Protein AF-A0A7X8VAF6-F1 (afdb_monomer_lite)

Secondary structure (DSSP, 8-state):
--HHHHHHHHHHHHHHHHHTTSHHHHHHHHHHHHHHHHHHH-SS--HHHHHHHHHHHHHHHHHHHHHHHHHHHHHHHHHHHHH-TT-S---

Structure (mmCIF, N/CA/C/O backbone):
data_AF-A0A7X8VAF6-F1
#
_entry.id   AF-A0A7X8VAF6-F1
#
loop_
_atom_site.group_PDB
_atom_site.id
_atom_site.type_symbol
_atom_site.label_atom_id
_atom_site.label_alt_id
_atom_site.label_comp_id
_atom_site.label_asym_id
_atom_site.label_entity_id
_atom_site.label_seq_id
_atom_site.pdbx_PDB_ins_code
_atom_site.Cartn_x
_atom_site.Cartn_y
_atom_site.Cartn_z
_atom_site.occupancy
_atom_site.B_iso_or_equiv
_atom_site.auth_seq_id
_atom_site.auth_comp_id
_atom_site.auth_asym_id
_atom_site.auth_atom_id
_atom_site.pdbx_PDB_model_num
ATOM 1 N N . MET A 1 1 ? -1.562 10.845 -28.268 1.00 56.03 1 MET A N 1
ATOM 2 C CA . MET A 1 1 ? -0.685 10.341 -27.186 1.00 56.03 1 MET A CA 1
ATOM 3 C C . MET A 1 1 ? 0.511 9.669 -27.855 1.00 56.03 1 MET A C 1
ATOM 5 O O . MET A 1 1 ? 0.297 9.062 -28.895 1.00 56.03 1 MET A O 1
ATOM 9 N N . SER A 1 2 ? 1.752 9.867 -27.397 1.00 81.38 2 SER A N 1
ATOM 10 C CA . SER A 1 2 ? 2.936 9.341 -28.104 1.00 81.38 2 SER A CA 1
ATOM 11 C C . SER A 1 2 ? 3.212 7.877 -27.738 1.00 81.38 2 SER A C 1
ATOM 13 O O . SER A 1 2 ? 2.988 7.469 -26.602 1.00 81.38 2 SER A O 1
ATOM 15 N N . VAL A 1 3 ? 3.762 7.102 -28.678 1.00 77.19 3 VAL A N 1
ATOM 16 C CA . VAL A 1 3 ? 4.158 5.692 -28.462 1.00 77.19 3 VAL A CA 1
ATOM 17 C C . VAL A 1 3 ? 5.119 5.547 -27.272 1.00 77.19 3 VAL A C 1
ATOM 19 O O . VAL A 1 3 ? 5.025 4.599 -26.500 1.00 77.19 3 VAL A O 1
ATOM 22 N N . LEU A 1 4 ? 6.008 6.526 -27.074 1.00 69.12 4 LEU A N 1
ATOM 23 C CA . LEU A 1 4 ? 6.925 6.570 -25.930 1.00 69.12 4 LEU A CA 1
ATOM 24 C C . LEU A 1 4 ? 6.189 6.664 -24.587 1.00 69.12 4 LEU A C 1
ATOM 26 O O . LEU A 1 4 ? 6.587 6.014 -23.623 1.00 69.12 4 LEU A O 1
ATOM 30 N N . TYR A 1 5 ? 5.107 7.440 -24.528 1.00 70.69 5 TYR A N 1
ATOM 31 C CA . TYR A 1 5 ? 4.304 7.580 -23.319 1.00 70.69 5 TYR A CA 1
ATOM 32 C C . TYR A 1 5 ? 3.562 6.280 -22.975 1.00 70.69 5 TYR A C 1
ATOM 34 O O . TYR A 1 5 ? 3.544 5.873 -21.817 1.00 70.69 5 TYR A O 1
ATOM 42 N N . GLU A 1 6 ? 3.029 5.569 -23.973 1.00 76.38 6 GLU A N 1
ATOM 43 C CA . GLU A 1 6 ? 2.384 4.264 -23.759 1.00 76.38 6 GLU A CA 1
ATOM 44 C C . GLU A 1 6 ? 3.364 3.192 -23.263 1.00 76.38 6 GLU A C 1
ATOM 46 O O . GLU A 1 6 ? 3.037 2.421 -22.361 1.00 76.38 6 GLU A O 1
ATOM 51 N N . VAL A 1 7 ? 4.581 3.151 -23.819 1.00 75.25 7 VAL A N 1
ATOM 52 C CA . VAL A 1 7 ? 5.639 2.235 -23.358 1.00 75.25 7 VAL A CA 1
ATOM 53 C C . VAL A 1 7 ? 6.026 2.536 -21.910 1.00 75.25 7 VAL A C 1
ATOM 55 O O . VAL A 1 7 ? 6.201 1.612 -21.115 1.00 75.25 7 VAL A O 1
ATOM 58 N N . PHE A 1 8 ? 6.125 3.816 -21.551 1.00 74.50 8 PHE A N 1
ATOM 59 C CA . PHE A 1 8 ? 6.423 4.242 -20.187 1.00 74.50 8 PHE A CA 1
ATOM 60 C C . PHE A 1 8 ? 5.324 3.832 -19.195 1.00 74.50 8 PHE A C 1
ATOM 62 O O . PHE A 1 8 ? 5.631 3.235 -18.164 1.00 74.50 8 PHE A O 1
ATOM 69 N N . LEU A 1 9 ? 4.050 4.067 -19.528 1.00 78.44 9 LEU A N 1
ATOM 70 C CA . LEU A 1 9 ? 2.922 3.666 -18.681 1.00 78.44 9 LEU A CA 1
ATOM 71 C C . LEU A 1 9 ? 2.884 2.154 -18.442 1.00 78.44 9 LEU A C 1
ATOM 73 O O . LEU A 1 9 ? 2.773 1.727 -17.295 1.00 78.44 9 LEU A O 1
ATOM 77 N N . LYS A 1 10 ? 3.060 1.343 -19.494 1.00 83.06 10 LYS A N 1
ATOM 78 C CA . LYS A 1 10 ? 3.093 -0.126 -19.369 1.00 83.06 10 LYS A CA 1
ATOM 79 C C . LYS A 1 10 ? 4.225 -0.616 -18.466 1.00 83.06 10 LYS A C 1
ATOM 81 O O . LYS A 1 10 ? 4.061 -1.606 -17.759 1.00 83.06 10 LYS A O 1
ATOM 86 N N . ARG A 1 11 ? 5.377 0.066 -18.479 1.00 77.94 11 ARG A N 1
ATOM 87 C CA . ARG A 1 11 ? 6.501 -0.259 -17.587 1.00 77.94 11 ARG A CA 1
ATOM 88 C C . ARG A 1 11 ? 6.173 0.055 -16.129 1.00 77.94 11 ARG A C 1
ATOM 90 O O . ARG A 1 11 ? 6.405 -0.795 -15.276 1.00 77.94 11 ARG A O 1
ATOM 97 N N . ILE A 1 12 ? 5.598 1.225 -15.845 1.00 77.56 12 ILE A N 1
ATOM 98 C CA . ILE A 1 12 ? 5.148 1.566 -14.485 1.00 77.56 12 ILE A CA 1
ATOM 99 C C . ILE A 1 12 ? 4.111 0.554 -13.998 1.00 77.56 12 ILE A C 1
ATOM 101 O O . ILE A 1 12 ? 4.232 0.040 -12.891 1.00 77.56 12 ILE A O 1
ATOM 105 N N . GLU A 1 13 ? 3.127 0.230 -14.834 1.00 84.25 13 GLU A N 1
ATOM 106 C CA . GLU A 1 13 ? 2.088 -0.745 -14.510 1.00 84.25 13 GLU A CA 1
ATOM 107 C C . GLU A 1 13 ? 2.682 -2.117 -14.160 1.00 84.25 13 GLU A C 1
ATOM 109 O O . GLU A 1 13 ? 2.311 -2.713 -13.149 1.00 84.25 13 GLU A O 1
ATOM 114 N N . ALA A 1 14 ? 3.656 -2.599 -14.939 1.00 86.50 14 ALA A N 1
ATOM 115 C CA . ALA A 1 14 ? 4.357 -3.847 -14.648 1.00 86.50 14 ALA A CA 1
ATOM 116 C C . ALA A 1 14 ? 5.070 -3.807 -13.285 1.00 86.50 14 ALA A C 1
ATOM 118 O O . ALA A 1 14 ? 4.945 -4.750 -12.503 1.00 86.50 14 ALA A O 1
ATOM 119 N N . ILE A 1 15 ? 5.753 -2.703 -12.967 1.00 83.00 15 ILE A N 1
ATOM 120 C CA . ILE A 1 15 ? 6.433 -2.533 -11.678 1.00 83.00 15 ILE A CA 1
ATOM 121 C C . ILE A 1 15 ? 5.424 -2.538 -10.522 1.00 83.00 15 ILE A C 1
ATOM 123 O O . ILE A 1 15 ? 5.639 -3.235 -9.529 1.00 83.00 15 ILE A O 1
ATOM 127 N N . CYS A 1 16 ? 4.311 -1.814 -10.654 1.00 81.44 16 CYS A N 1
ATOM 128 C CA . CYS A 1 16 ? 3.242 -1.803 -9.654 1.00 81.44 16 CYS A CA 1
ATOM 129 C C . CYS A 1 16 ? 2.652 -3.206 -9.437 1.00 81.44 16 CYS A C 1
ATOM 131 O O . CYS A 1 16 ? 2.447 -3.621 -8.297 1.00 81.44 16 CYS A O 1
ATOM 133 N N . ASN A 1 17 ? 2.437 -3.963 -10.516 1.00 86.88 17 ASN A N 1
ATOM 134 C CA . ASN A 1 17 ? 1.923 -5.332 -10.453 1.00 86.88 17 ASN A CA 1
ATOM 135 C C . ASN A 1 17 ? 2.891 -6.308 -9.772 1.00 86.88 17 ASN A C 1
ATOM 137 O O . ASN A 1 17 ? 2.453 -7.283 -9.166 1.00 86.88 17 ASN A O 1
ATOM 141 N N . GLU A 1 18 ? 4.200 -6.085 -9.879 1.00 88.19 18 GLU A N 1
ATOM 142 C CA . GLU A 1 18 ? 5.192 -6.858 -9.129 1.00 88.19 18 GLU A CA 1
ATOM 143 C C . GLU A 1 18 ? 5.185 -6.492 -7.647 1.00 88.19 18 GLU A C 1
ATOM 145 O O . GLU A 1 18 ? 5.163 -7.388 -6.809 1.00 88.19 18 GLU A O 1
ATOM 150 N N . VAL A 1 19 ? 5.137 -5.195 -7.324 1.00 87.00 19 VAL A N 1
ATOM 151 C CA . VAL A 1 19 ? 5.060 -4.715 -5.935 1.00 87.00 19 VAL A CA 1
ATOM 15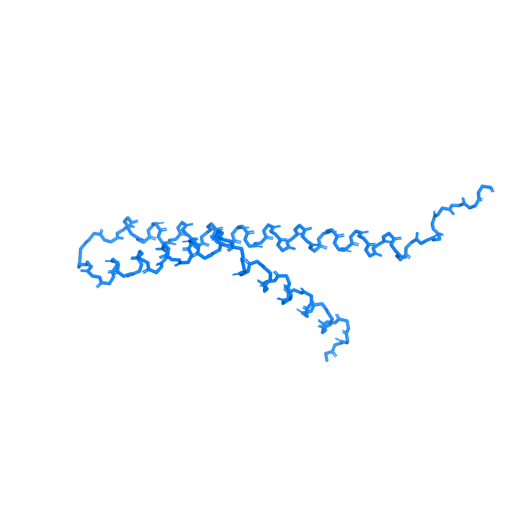2 C C . VAL A 1 19 ? 3.838 -5.290 -5.218 1.00 87.00 19 VAL A C 1
ATOM 154 O O . VAL A 1 19 ? 3.951 -5.742 -4.084 1.00 87.00 19 VAL A O 1
ATOM 157 N N . ALA A 1 20 ? 2.690 -5.358 -5.894 1.00 85.25 20 ALA A N 1
ATOM 158 C CA . ALA A 1 20 ? 1.466 -5.923 -5.329 1.00 85.25 20 ALA A CA 1
ATOM 159 C C . ALA A 1 20 ? 1.556 -7.430 -4.999 1.00 85.25 20 ALA A C 1
ATOM 161 O O . ALA A 1 20 ? 0.710 -7.950 -4.276 1.00 85.25 20 ALA A O 1
ATOM 162 N N . LYS A 1 21 ? 2.560 -8.150 -5.521 1.00 88.94 21 LYS A N 1
ATOM 163 C CA . LYS A 1 21 ? 2.796 -9.575 -5.216 1.00 88.94 21 LYS A CA 1
ATOM 164 C C . LYS A 1 21 ? 3.711 -9.785 -4.014 1.00 88.94 21 LYS A C 1
ATOM 166 O O . LYS A 1 21 ? 3.861 -10.921 -3.567 1.00 88.94 21 LYS A O 1
ATOM 171 N N . GLU A 1 22 ? 4.339 -8.728 -3.514 1.00 90.94 22 GLU A N 1
ATOM 172 C CA . GLU A 1 22 ? 5.252 -8.817 -2.386 1.00 90.94 22 GLU A CA 1
ATOM 173 C C . GLU A 1 22 ? 4.509 -9.194 -1.096 1.00 90.94 22 GLU A C 1
ATOM 175 O O . GLU A 1 22 ? 3.415 -8.706 -0.807 1.00 90.94 22 GLU A O 1
ATOM 180 N N . GLU A 1 23 ? 5.125 -10.041 -0.271 1.00 93.31 23 GLU A N 1
ATOM 181 C CA . GLU A 1 23 ? 4.498 -10.530 0.963 1.00 93.31 23 GLU A CA 1
ATOM 182 C C . GLU A 1 23 ? 4.184 -9.386 1.942 1.00 93.31 23 GLU A C 1
ATOM 184 O O . GLU A 1 23 ? 3.135 -9.377 2.587 1.00 93.31 23 GLU A O 1
ATOM 189 N N . TRP A 1 24 ? 5.069 -8.388 2.026 1.00 93.81 24 TRP A N 1
ATOM 190 C CA . TRP A 1 24 ? 4.867 -7.214 2.875 1.00 93.81 24 TRP A CA 1
ATOM 191 C C . TRP A 1 24 ? 3.677 -6.361 2.413 1.00 93.81 24 TRP A C 1
ATOM 193 O O . TRP A 1 24 ? 2.992 -5.787 3.255 1.00 93.81 24 TRP A O 1
ATOM 203 N N . TYR A 1 25 ? 3.392 -6.311 1.106 1.00 93.81 25 TYR A N 1
ATOM 204 C CA . TYR A 1 25 ? 2.279 -5.535 0.554 1.00 93.81 25 TYR A CA 1
ATOM 205 C C . TYR A 1 25 ? 0.941 -6.095 1.047 1.00 93.81 25 TYR A C 1
ATOM 207 O O . TYR A 1 25 ? 0.092 -5.355 1.545 1.00 93.81 25 TYR A O 1
ATOM 215 N N . ASN A 1 26 ? 0.794 -7.422 0.985 1.00 93.19 26 ASN A N 1
ATOM 216 C CA . ASN A 1 26 ? -0.396 -8.116 1.475 1.00 93.19 26 ASN A CA 1
ATOM 217 C C . ASN A 1 26 ? -0.552 -7.984 2.995 1.00 93.19 26 ASN A C 1
ATOM 219 O O . ASN A 1 26 ? -1.653 -7.728 3.471 1.00 93.19 26 ASN A O 1
ATOM 223 N N . LYS A 1 27 ? 0.548 -8.082 3.755 1.00 95.94 27 LYS A N 1
ATOM 224 C CA . 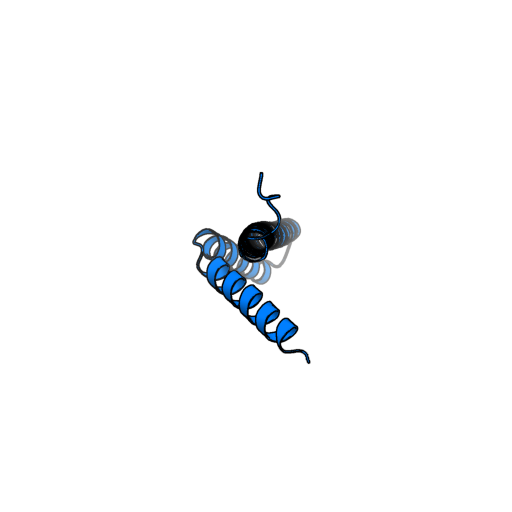LYS A 1 27 ? 0.524 -7.901 5.217 1.00 95.94 27 LYS A CA 1
ATOM 225 C C . LYS A 1 27 ? 0.012 -6.520 5.623 1.00 95.94 27 LYS A C 1
ATOM 227 O O . LYS A 1 27 ? -0.879 -6.437 6.464 1.00 95.94 27 LYS A O 1
ATOM 232 N N . ILE A 1 28 ? 0.526 -5.457 5.000 1.00 96.12 28 ILE A N 1
ATOM 233 C CA . ILE A 1 28 ? 0.079 -4.089 5.298 1.00 96.12 28 ILE A CA 1
ATOM 234 C C . ILE A 1 28 ? -1.403 -3.920 4.938 1.00 96.12 28 ILE A C 1
ATOM 236 O O . ILE A 1 28 ? -2.165 -3.383 5.738 1.00 96.12 28 ILE A O 1
ATOM 240 N N . HIS A 1 29 ? -1.849 -4.430 3.784 1.00 94.56 29 HIS A N 1
ATOM 241 C CA . HIS A 1 29 ? -3.270 -4.386 3.407 1.00 94.56 29 HIS A CA 1
ATOM 242 C C . HIS A 1 29 ? -4.177 -5.123 4.393 1.00 94.56 29 HIS A C 1
ATOM 244 O O . HIS A 1 29 ? -5.222 -4.594 4.776 1.00 94.56 29 HIS A O 1
ATOM 250 N N . ASP A 1 30 ? -3.786 -6.314 4.841 1.00 96.69 30 ASP A N 1
ATOM 251 C CA . ASP A 1 30 ? -4.550 -7.076 5.831 1.00 96.69 30 ASP A CA 1
ATOM 252 C C . ASP A 1 30 ? -4.677 -6.314 7.155 1.00 96.69 30 ASP A C 1
ATOM 254 O O . ASP A 1 30 ? -5.750 -6.300 7.769 1.00 96.69 30 ASP A O 1
ATOM 258 N N . GLU A 1 31 ? -3.606 -5.656 7.600 1.00 97.31 31 GLU A N 1
ATOM 259 C CA . GLU A 1 31 ? -3.627 -4.800 8.787 1.00 97.31 31 GLU A CA 1
ATOM 260 C C . GLU A 1 31 ? -4.515 -3.572 8.587 1.00 97.31 31 GLU A C 1
ATOM 262 O O . GLU A 1 31 ? -5.361 -3.297 9.436 1.00 97.31 31 GLU A O 1
ATOM 267 N N . MET A 1 32 ? -4.439 -2.908 7.431 1.00 97.56 32 MET A N 1
ATOM 268 C CA . MET A 1 32 ? -5.326 -1.791 7.090 1.00 97.56 32 MET A CA 1
ATOM 269 C C . MET A 1 32 ? -6.802 -2.206 7.127 1.00 97.56 32 MET A C 1
ATOM 271 O O . MET A 1 32 ? -7.640 -1.473 7.658 1.00 97.56 32 MET A O 1
ATOM 275 N N . ILE A 1 33 ? -7.141 -3.384 6.592 1.00 96.56 33 ILE A N 1
ATOM 276 C CA . ILE A 1 33 ? -8.507 -3.925 6.624 1.00 96.56 33 ILE A CA 1
ATOM 277 C C . ILE A 1 33 ? -8.945 -4.197 8.067 1.00 96.56 33 ILE A C 1
ATOM 279 O O . ILE A 1 33 ? -10.074 -3.858 8.429 1.00 96.56 33 ILE A O 1
ATOM 283 N N . LYS A 1 34 ? -8.079 -4.787 8.899 1.00 96.12 34 LYS A N 1
ATOM 284 C CA . LYS A 1 34 ? -8.370 -5.032 10.322 1.00 96.12 34 LYS A CA 1
ATOM 285 C C . LYS A 1 34 ? -8.605 -3.726 11.075 1.00 96.12 34 LYS A C 1
ATOM 287 O O . LYS A 1 34 ? -9.631 -3.599 11.736 1.00 96.12 34 LYS A O 1
ATOM 292 N N . THR A 1 35 ? -7.723 -2.740 10.923 1.00 95.38 35 THR A N 1
ATOM 293 C CA . THR A 1 35 ? -7.861 -1.431 11.574 1.00 95.38 35 THR A CA 1
ATOM 294 C C . THR A 1 35 ? -9.143 -0.728 11.134 1.00 95.38 35 THR A C 1
ATOM 296 O O . THR A 1 35 ? -9.878 -0.223 11.976 1.00 95.38 35 THR A O 1
ATOM 299 N N . ARG A 1 36 ? -9.495 -0.773 9.841 1.00 94.38 36 ARG A N 1
ATOM 300 C CA . ARG A 1 36 ? -10.771 -0.228 9.342 1.00 94.38 36 ARG A CA 1
ATOM 301 C C . ARG A 1 36 ? -11.993 -0.906 9.952 1.00 94.38 36 ARG A C 1
ATOM 303 O O . ARG A 1 36 ? -12.951 -0.214 10.275 1.00 94.38 36 ARG A O 1
ATOM 310 N N . LYS A 1 37 ? -11.972 -2.232 10.113 1.00 94.56 37 LYS A N 1
ATOM 311 C CA . LYS A 1 37 ? -13.067 -2.957 10.779 1.00 94.56 37 LYS A CA 1
ATOM 312 C C . LYS A 1 37 ? -13.221 -2.506 12.226 1.00 94.56 37 LYS A C 1
ATOM 314 O O . LYS A 1 37 ? -14.324 -2.149 12.615 1.00 94.56 37 LYS A O 1
ATOM 319 N N . LEU A 1 38 ? -12.115 -2.408 12.965 1.00 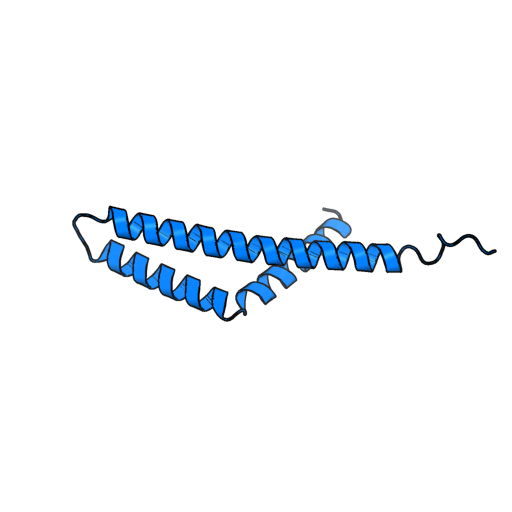93.06 38 LEU A N 1
ATOM 320 C CA . LEU A 1 38 ? -12.124 -1.902 14.339 1.00 93.06 38 LEU A CA 1
ATOM 321 C C . LEU A 1 38 ? -12.669 -0.469 14.415 1.00 93.06 38 LEU A C 1
ATOM 323 O O . LEU A 1 38 ? -13.478 -0.172 15.285 1.00 93.06 38 LEU A O 1
ATOM 327 N N . ILE A 1 39 ? -12.293 0.406 13.476 1.00 92.25 39 ILE A N 1
ATOM 328 C CA . ILE A 1 39 ? -12.840 1.770 13.390 1.00 92.25 39 ILE A CA 1
ATOM 329 C C . ILE A 1 39 ? -14.363 1.749 13.217 1.00 92.25 39 ILE A C 1
ATOM 331 O O . ILE A 1 39 ? -15.057 2.540 13.845 1.00 92.25 39 ILE A O 1
ATOM 335 N N . CYS A 1 40 ? -14.888 0.857 12.376 1.00 90.19 40 CYS A N 1
ATOM 336 C CA . CYS A 1 40 ? -16.330 0.735 12.152 1.00 90.19 40 CYS A CA 1
ATOM 337 C C . CYS A 1 40 ? -17.087 0.101 13.330 1.00 90.19 40 CYS A C 1
ATOM 339 O O . CYS A 1 40 ? -18.292 0.303 13.440 1.00 90.19 40 CYS A O 1
ATOM 341 N N . GLU A 1 41 ? -16.414 -0.690 14.166 1.00 90.69 41 GLU A N 1
ATOM 342 C CA . GLU A 1 41 ? -17.013 -1.420 15.293 1.00 90.69 41 GLU A CA 1
ATOM 343 C C . GLU A 1 41 ? -17.000 -0.622 16.611 1.00 90.69 41 GLU A C 1
ATOM 345 O O . GLU A 1 41 ? -17.710 -0.984 17.550 1.00 90.69 41 GLU A O 1
ATOM 350 N N . HIS A 1 42 ? -16.215 0.458 16.701 1.00 85.50 42 HIS A N 1
ATOM 351 C CA . HIS A 1 42 ? -16.051 1.253 17.919 1.00 85.50 42 HIS A CA 1
ATOM 352 C C . HIS A 1 42 ? -16.691 2.646 17.816 1.00 85.50 42 HIS A C 1
ATOM 354 O O . HIS A 1 42 ? -16.348 3.441 16.948 1.00 85.50 42 HIS A O 1
ATOM 360 N N . ASP A 1 43 ? -17.549 2.988 18.783 1.00 70.88 43 ASP A N 1
ATOM 361 C CA . ASP A 1 43 ? -18.270 4.272 18.801 1.00 70.88 43 ASP A CA 1
ATOM 362 C C . ASP A 1 43 ? -17.507 5.430 19.479 1.00 70.88 43 ASP A C 1
ATOM 364 O O . ASP A 1 43 ? -17.892 6.584 19.319 1.00 70.88 43 ASP A O 1
ATOM 368 N N . ASN A 1 44 ? -16.424 5.172 20.230 1.00 75.62 44 ASN A N 1
ATOM 369 C CA . ASN A 1 44 ? -15.701 6.212 20.981 1.00 75.62 44 ASN A CA 1
ATOM 370 C C . ASN A 1 44 ? -14.173 6.022 20.970 1.00 75.62 44 ASN A C 1
ATOM 372 O O . ASN A 1 44 ? -13.672 4.904 21.040 1.00 75.62 44 ASN A O 1
ATOM 376 N N . SER A 1 45 ? -13.434 7.141 20.973 1.00 76.31 45 SER A N 1
ATOM 377 C CA . SER A 1 45 ? -11.961 7.213 21.062 1.00 76.31 45 SER A CA 1
ATOM 378 C C . SER A 1 45 ? -11.195 6.489 19.938 1.00 76.31 45 SER A C 1
ATOM 380 O O . SER A 1 45 ? -10.267 5.718 20.181 1.00 76.31 45 SER A O 1
ATOM 382 N N . LEU A 1 46 ? -11.543 6.807 18.689 1.00 91.19 46 LEU A N 1
ATOM 383 C CA . LEU A 1 46 ? -10.936 6.245 17.475 1.00 91.19 46 LEU A CA 1
ATOM 384 C C . LEU A 1 46 ? -9.570 6.837 17.095 1.00 91.19 46 LEU A C 1
ATOM 386 O O . LEU A 1 46 ? -8.949 6.338 16.162 1.00 91.19 46 LEU A O 1
ATOM 390 N N . GLN A 1 47 ? -9.097 7.886 17.780 1.00 92.88 47 GLN A N 1
ATOM 391 C CA . GLN A 1 47 ? -7.888 8.623 17.386 1.00 92.88 47 GLN A CA 1
ATOM 392 C C . GLN A 1 47 ? -6.685 7.696 17.167 1.00 92.88 47 GLN A C 1
ATOM 394 O O . GLN A 1 47 ? -6.055 7.758 16.119 1.00 92.88 47 GLN A O 1
ATOM 399 N N . HIS A 1 48 ? -6.430 6.777 18.099 1.00 93.12 48 HIS A N 1
ATOM 400 C CA . HIS A 1 48 ? -5.332 5.822 17.970 1.00 93.12 48 HIS A CA 1
ATOM 401 C C . HIS A 1 48 ? -5.482 4.894 16.749 1.00 93.12 48 HIS A C 1
ATOM 403 O O . HIS A 1 48 ? -4.503 4.604 16.068 1.00 93.12 48 HIS A O 1
ATOM 409 N N . LEU A 1 49 ? -6.707 4.452 16.439 1.00 94.44 49 LEU A N 1
ATOM 410 C CA . LEU A 1 49 ? -6.972 3.594 15.281 1.00 94.44 49 LEU A CA 1
ATOM 411 C C . LEU A 1 49 ? -6.816 4.358 13.959 1.00 94.44 49 LEU A C 1
ATOM 413 O O . LEU A 1 49 ? -6.327 3.795 12.982 1.00 94.44 49 LEU A O 1
ATOM 417 N N . LEU A 1 50 ? -7.204 5.636 13.927 1.00 94.44 50 LEU A N 1
ATOM 418 C CA . LEU A 1 50 ? -6.989 6.510 12.773 1.00 94.44 50 LEU A CA 1
ATOM 419 C C . LEU A 1 50 ? -5.494 6.765 12.550 1.00 94.44 50 LEU A C 1
ATOM 421 O O . LEU A 1 50 ? -5.011 6.577 11.440 1.00 94.44 50 LEU A O 1
ATOM 425 N N . GLU A 1 51 ? -4.745 7.081 13.609 1.00 95.62 51 GLU A N 1
ATOM 426 C CA . GLU A 1 51 ? -3.285 7.244 13.552 1.00 95.62 51 GLU A CA 1
ATOM 427 C C . GLU A 1 51 ? -2.582 5.959 13.085 1.00 95.62 51 GLU A C 1
ATOM 429 O O . GLU A 1 51 ? -1.647 6.009 12.280 1.00 95.62 51 GLU A O 1
ATOM 434 N N . GLN A 1 52 ? -3.049 4.794 13.544 1.00 95.69 52 GLN A N 1
ATOM 435 C CA . GLN A 1 52 ? -2.549 3.503 13.075 1.00 95.69 52 GLN A CA 1
ATOM 436 C C . GLN A 1 52 ? -2.839 3.301 11.582 1.00 95.69 52 GLN A C 1
ATOM 438 O O . GLN A 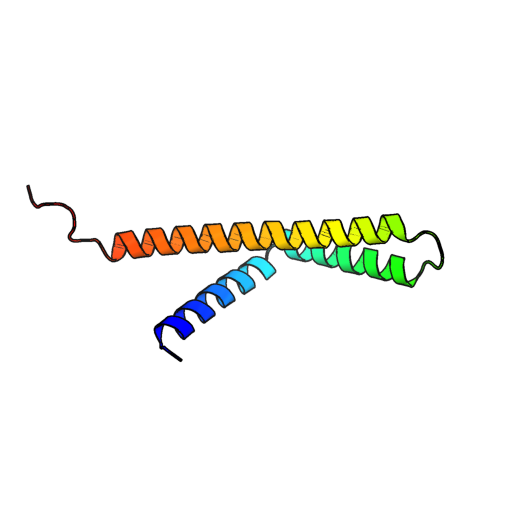1 52 ? -1.953 2.886 10.836 1.00 95.69 52 GLN A O 1
ATOM 443 N N . TYR A 1 53 ? -4.057 3.604 11.128 1.00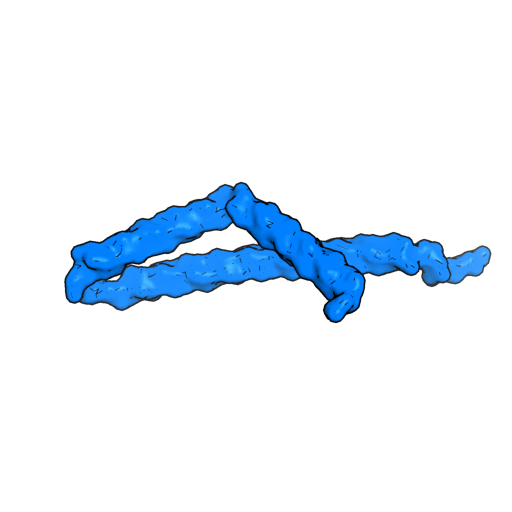 96.44 53 TYR A N 1
ATOM 444 C CA . TYR A 1 53 ? -4.425 3.486 9.718 1.00 96.44 53 TYR A CA 1
ATOM 445 C C . TYR A 1 53 ? -3.600 4.421 8.823 1.00 96.44 53 TYR A C 1
ATOM 447 O O . TYR A 1 53 ? -3.097 3.992 7.782 1.00 96.44 53 TYR A O 1
ATOM 455 N N . ASP A 1 54 ? -3.409 5.672 9.243 1.00 97.19 54 ASP A N 1
ATOM 456 C CA . ASP A 1 54 ? -2.587 6.652 8.530 1.00 97.19 54 ASP A CA 1
ATOM 457 C C . ASP A 1 54 ? -1.122 6.206 8.458 1.00 97.19 54 ASP A C 1
ATOM 459 O O . ASP A 1 54 ? -0.487 6.315 7.406 1.00 97.19 54 ASP A O 1
ATOM 463 N N . SER A 1 55 ? -0.599 5.625 9.542 1.00 97.75 55 SER A N 1
ATOM 464 C CA . SER A 1 55 ? 0.758 5.066 9.575 1.00 97.75 55 SER A CA 1
ATOM 465 C C . SER A 1 55 ? 0.923 3.918 8.577 1.00 97.75 55 SER A C 1
ATOM 467 O O . SER A 1 55 ? 1.898 3.893 7.826 1.00 97.75 55 SER A O 1
ATOM 469 N N . LEU A 1 56 ? -0.057 3.010 8.502 1.00 97.94 56 LEU A N 1
ATOM 470 C CA . LEU A 1 56 ? -0.063 1.918 7.523 1.00 97.94 56 LEU A CA 1
ATOM 471 C C . LEU A 1 56 ? -0.141 2.444 6.082 1.00 97.94 56 LEU A C 1
ATOM 473 O O . LEU A 1 56 ? 0.562 1.945 5.202 1.00 97.94 56 LEU A O 1
ATOM 477 N N . CYS A 1 57 ? -0.944 3.485 5.832 1.00 96.88 57 CYS A N 1
ATOM 478 C CA . CYS A 1 57 ? -1.007 4.138 4.522 1.00 96.88 57 CYS A CA 1
ATOM 479 C C . CYS A 1 57 ? 0.349 4.738 4.128 1.00 96.88 57 CYS A C 1
ATOM 481 O O . CYS A 1 57 ? 0.795 4.570 2.988 1.00 96.88 57 CYS A O 1
ATOM 483 N N . LEU A 1 58 ? 1.009 5.426 5.065 1.00 97.25 58 LEU A N 1
ATOM 484 C CA . LEU A 1 58 ? 2.322 6.022 4.844 1.00 97.25 58 LEU A CA 1
ATOM 485 C C . LEU A 1 58 ? 3.387 4.954 4.574 1.00 97.25 58 LEU A C 1
ATOM 487 O O . LEU A 1 58 ? 4.194 5.123 3.657 1.00 97.25 58 LEU A O 1
ATOM 491 N N . GLU A 1 59 ? 3.378 3.852 5.324 1.00 96.44 59 GLU A N 1
ATOM 492 C CA . GLU A 1 59 ? 4.306 2.739 5.119 1.00 96.44 59 GLU A CA 1
ATOM 493 C C . GLU A 1 59 ? 4.112 2.096 3.740 1.00 96.44 59 GLU A C 1
ATOM 495 O O . GLU A 1 59 ? 5.081 1.946 2.988 1.00 96.44 59 GLU A O 1
ATOM 500 N N . LEU A 1 60 ? 2.861 1.786 3.374 1.00 94.88 60 LEU A N 1
ATOM 501 C CA . LEU A 1 60 ? 2.514 1.220 2.069 1.00 94.88 60 LEU A CA 1
ATOM 502 C C . LEU A 1 60 ? 3.007 2.122 0.934 1.00 94.88 60 LEU A C 1
ATOM 504 O O . LEU A 1 60 ? 3.651 1.650 -0.007 1.00 94.88 60 LEU A O 1
ATOM 508 N N . HIS A 1 61 ? 2.717 3.423 1.028 1.00 92.62 61 HIS A N 1
ATOM 509 C CA . HIS A 1 61 ? 3.081 4.404 0.012 1.00 92.62 61 HIS A CA 1
ATOM 510 C C . HIS A 1 61 ? 4.599 4.559 -0.114 1.00 92.62 61 HIS A C 1
ATOM 512 O O . HIS A 1 61 ? 5.133 4.515 -1.223 1.00 92.62 61 HIS A O 1
ATOM 518 N N . THR A 1 62 ? 5.300 4.689 1.015 1.00 93.69 62 THR A N 1
ATOM 519 C CA . THR A 1 62 ? 6.755 4.889 1.044 1.00 93.69 62 THR A CA 1
ATOM 520 C C . THR A 1 62 ? 7.480 3.688 0.446 1.00 93.69 62 THR A C 1
ATOM 522 O O . THR A 1 62 ? 8.231 3.857 -0.513 1.00 93.69 62 THR A O 1
ATOM 525 N N . LYS A 1 63 ? 7.181 2.466 0.910 1.00 92.56 63 LYS A N 1
ATOM 526 C CA . LYS A 1 63 ? 7.803 1.239 0.378 1.00 92.56 63 LYS A CA 1
ATOM 527 C C . LYS A 1 63 ? 7.514 1.042 -1.110 1.00 92.56 63 LYS A C 1
ATOM 529 O O . LYS A 1 63 ? 8.407 0.684 -1.877 1.00 92.56 63 LYS A O 1
ATOM 534 N N . THR A 1 64 ? 6.273 1.296 -1.530 1.00 89.88 64 THR A N 1
ATOM 535 C CA . THR A 1 64 ? 5.878 1.187 -2.943 1.00 89.88 64 THR A CA 1
ATOM 536 C C . THR A 1 64 ? 6.680 2.158 -3.807 1.00 89.88 64 THR A C 1
ATOM 538 O O . THR A 1 64 ? 7.264 1.748 -4.812 1.00 89.88 64 THR A O 1
ATOM 541 N N . ASN A 1 65 ? 6.765 3.426 -3.401 1.00 87.94 65 ASN A N 1
ATOM 542 C CA . ASN A 1 65 ? 7.518 4.437 -4.136 1.00 87.94 65 ASN A CA 1
ATOM 543 C C . ASN A 1 65 ? 9.014 4.127 -4.173 1.00 87.94 65 ASN A C 1
ATOM 545 O O . ASN A 1 65 ? 9.617 4.241 -5.236 1.00 87.94 65 ASN A O 1
ATOM 549 N N . GLU A 1 66 ? 9.614 3.713 -3.056 1.00 89.00 66 GLU A N 1
ATOM 550 C CA . GLU A 1 66 ? 11.030 3.335 -3.006 1.00 89.00 66 GLU A CA 1
ATOM 551 C C . GLU A 1 66 ? 11.360 2.252 -4.037 1.00 89.00 66 GLU A C 1
ATOM 553 O O . GLU A 1 66 ? 12.326 2.391 -4.790 1.00 89.00 66 GLU A O 1
ATOM 558 N N . ILE A 1 67 ? 10.528 1.212 -4.144 1.00 87.19 67 ILE A N 1
ATOM 559 C CA . ILE A 1 67 ? 10.736 0.134 -5.118 1.00 87.19 67 ILE A CA 1
ATOM 560 C C . ILE A 1 67 ? 10.521 0.629 -6.549 1.00 87.19 67 ILE A C 1
ATOM 562 O O . ILE A 1 67 ? 11.322 0.298 -7.428 1.00 87.19 67 ILE A O 1
ATOM 566 N N . ILE A 1 68 ? 9.474 1.425 -6.793 1.00 83.19 68 ILE A N 1
ATOM 567 C CA . ILE A 1 68 ? 9.214 2.001 -8.119 1.00 83.19 68 ILE A CA 1
ATOM 568 C C . ILE A 1 68 ? 10.407 2.844 -8.570 1.00 83.19 68 ILE A C 1
ATOM 570 O O . ILE A 1 68 ? 10.923 2.626 -9.666 1.00 83.19 68 ILE A O 1
ATOM 574 N N . TYR A 1 69 ? 10.889 3.757 -7.725 1.00 81.75 69 TYR A N 1
ATOM 575 C CA . TYR A 1 69 ? 12.028 4.614 -8.047 1.00 81.75 69 TYR A CA 1
ATOM 576 C C . TYR A 1 69 ? 13.324 3.819 -8.204 1.00 81.75 69 TYR A C 1
ATOM 578 O O . TYR A 1 69 ? 14.062 4.064 -9.157 1.00 81.75 69 TYR A O 1
ATOM 586 N N . ALA A 1 70 ? 13.597 2.842 -7.335 1.00 84.50 70 ALA A N 1
ATOM 587 C CA . ALA A 1 70 ? 14.796 2.013 -7.437 1.00 84.50 70 ALA A CA 1
ATOM 588 C C . ALA A 1 70 ? 14.821 1.193 -8.739 1.00 84.50 70 ALA A C 1
ATOM 590 O O . ALA A 1 70 ? 15.848 1.145 -9.423 1.00 84.50 70 ALA A O 1
ATOM 591 N N . LYS A 1 71 ? 13.688 0.585 -9.119 1.00 81.19 71 LYS A N 1
ATOM 592 C CA . LYS A 1 71 ? 13.556 -0.159 -10.381 1.00 81.19 71 LYS A CA 1
ATOM 593 C C . LYS A 1 71 ? 13.648 0.770 -11.588 1.00 81.19 71 LYS A C 1
ATOM 595 O O . LYS A 1 71 ? 14.449 0.512 -12.481 1.00 81.19 71 LYS A O 1
ATOM 600 N N . ALA A 1 72 ? 12.930 1.892 -11.576 1.00 72.88 72 ALA A N 1
ATOM 601 C CA . ALA A 1 72 ? 12.984 2.879 -12.653 1.00 72.88 72 ALA A CA 1
ATOM 602 C C . ALA A 1 72 ? 14.400 3.451 -12.852 1.00 72.88 72 ALA A C 1
ATOM 604 O O . ALA A 1 72 ? 14.850 3.600 -13.987 1.00 72.88 72 ALA A O 1
ATOM 605 N N . TYR A 1 73 ? 15.132 3.724 -11.767 1.00 76.88 73 TYR A N 1
ATOM 606 C CA . TYR A 1 73 ? 16.524 4.175 -11.825 1.00 76.88 73 TYR A CA 1
ATOM 607 C C . TYR A 1 73 ? 17.452 3.102 -12.410 1.00 76.88 73 TYR A C 1
ATOM 609 O O . TYR A 1 73 ? 18.273 3.392 -13.285 1.00 76.88 73 TYR A O 1
ATOM 617 N N . LYS A 1 74 ? 17.313 1.845 -11.971 1.00 78.88 74 LYS A N 1
ATOM 618 C CA . LYS A 1 74 ? 18.094 0.716 -12.497 1.00 78.88 74 LYS A CA 1
ATOM 619 C C . LYS A 1 74 ? 17.830 0.479 -13.987 1.00 78.88 74 LYS A C 1
ATOM 621 O O . LYS A 1 74 ? 18.768 0.260 -14.750 1.00 78.88 74 LYS A O 1
ATOM 626 N N . ASP A 1 75 ? 16.577 0.559 -14.411 1.00 71.19 75 ASP A N 1
ATOM 627 C CA . ASP A 1 75 ? 16.205 0.393 -15.815 1.00 71.19 75 ASP A CA 1
ATOM 628 C C . ASP A 1 75 ? 16.711 1.563 -16.659 1.00 71.19 75 ASP A C 1
ATOM 630 O O . ASP A 1 75 ? 17.318 1.343 -17.703 1.00 71.19 75 ASP A O 1
ATOM 634 N N . GLY A 1 76 ? 16.558 2.801 -16.179 1.00 69.00 76 GLY A N 1
ATOM 635 C CA . GLY A 1 76 ? 17.080 3.990 -16.853 1.00 69.00 76 GLY A CA 1
ATOM 636 C C . GLY A 1 76 ? 18.603 3.968 -17.006 1.00 69.00 76 GLY A C 1
ATOM 637 O O . GLY A 1 76 ? 19.122 4.321 -18.063 1.00 69.00 76 GLY A O 1
ATOM 638 N N . THR A 1 77 ? 19.331 3.494 -15.992 1.00 67.62 77 THR A N 1
ATOM 639 C CA . THR A 1 77 ? 20.792 3.324 -16.066 1.00 67.62 77 THR A CA 1
ATOM 640 C C . THR A 1 77 ? 21.198 2.156 -16.971 1.00 67.62 77 THR A C 1
ATOM 642 O O . THR A 1 77 ? 22.141 2.296 -17.748 1.00 67.62 77 THR A O 1
ATOM 645 N N . SER A 1 78 ? 20.473 1.031 -16.957 1.00 65.69 78 SER A N 1
ATOM 646 C CA . SER A 1 78 ? 20.721 -0.099 -17.867 1.00 65.69 78 SER A CA 1
ATOM 647 C C . SER A 1 78 ? 20.450 0.262 -19.331 1.00 65.69 78 SER A C 1
ATOM 649 O O . SER A 1 78 ? 21.252 -0.074 -20.205 1.00 65.69 78 SER A O 1
ATOM 651 N N . ASP A 1 79 ? 19.358 0.979 -19.599 1.00 61.53 79 ASP A N 1
ATOM 652 C CA . ASP A 1 79 ? 19.003 1.459 -20.933 1.00 61.53 79 ASP A CA 1
ATOM 653 C C . ASP A 1 79 ? 19.991 2.542 -21.396 1.00 61.53 79 ASP A C 1
ATOM 655 O O . ASP A 1 79 ? 20.423 2.504 -22.546 1.00 61.53 79 ASP A O 1
ATOM 659 N N . ALA A 1 80 ? 20.456 3.433 -20.510 1.00 55.91 80 ALA A N 1
ATOM 660 C CA . ALA A 1 80 ? 21.515 4.394 -20.833 1.00 55.91 80 ALA A CA 1
ATOM 661 C C . ALA A 1 80 ? 22.824 3.701 -21.247 1.00 55.91 80 ALA A C 1
ATOM 663 O O . ALA A 1 80 ? 23.411 4.082 -22.258 1.00 55.91 80 ALA A O 1
ATOM 664 N N . ILE A 1 81 ? 23.250 2.651 -20.531 1.00 52.91 81 ILE A N 1
ATOM 665 C CA . ILE A 1 81 ? 24.445 1.853 -20.867 1.00 52.91 81 ILE A CA 1
ATOM 666 C C . ILE A 1 81 ? 24.270 1.133 -22.215 1.00 52.91 81 ILE A C 1
ATOM 668 O O . ILE A 1 81 ? 25.182 1.126 -23.039 1.00 52.91 81 ILE A O 1
ATOM 672 N N . LYS A 1 82 ? 23.089 0.564 -22.488 1.00 55.81 82 LYS A N 1
ATOM 673 C CA . LYS A 1 82 ? 22.795 -0.116 -23.766 1.00 55.81 82 LYS A CA 1
ATOM 674 C C . LYS A 1 82 ? 22.690 0.848 -24.949 1.00 55.81 82 LYS A C 1
ATOM 676 O O . LYS A 1 82 ? 23.027 0.472 -26.068 1.00 55.81 82 LYS A O 1
ATOM 681 N N . LEU A 1 83 ? 22.241 2.079 -24.709 1.00 48.97 83 LEU A N 1
ATOM 682 C CA . LEU A 1 83 ? 22.149 3.145 -25.712 1.00 48.97 83 LEU A CA 1
ATOM 683 C C . LEU A 1 83 ? 23.476 3.899 -25.907 1.00 48.97 83 LEU A C 1
ATOM 685 O O . LEU A 1 83 ? 23.597 4.678 -26.851 1.00 48.97 83 LEU A O 1
ATOM 689 N N . THR A 1 84 ? 24.495 3.626 -25.084 1.00 48.31 84 THR A N 1
ATOM 690 C CA . THR A 1 84 ? 25.850 4.184 -25.212 1.00 48.31 84 THR A CA 1
ATOM 691 C C . THR A 1 84 ? 26.940 3.131 -25.485 1.00 48.31 84 THR A C 1
ATOM 693 O O . THR A 1 84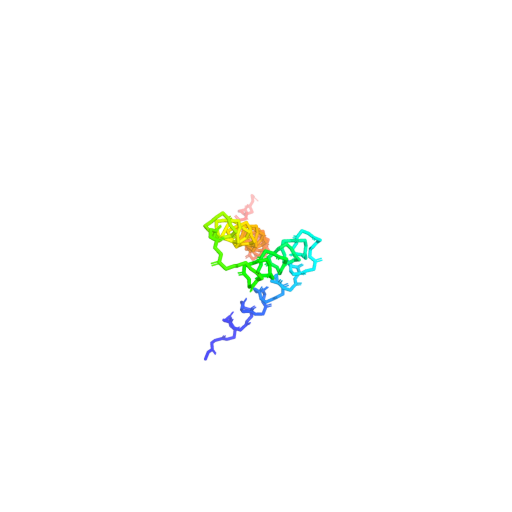 ? 27.947 3.109 -24.781 1.00 48.31 84 THR A O 1
ATOM 696 N N . PRO A 1 85 ? 26.877 2.302 -26.554 1.00 47.91 85 PRO A N 1
ATOM 697 C CA . PRO A 1 85 ? 28.051 1.515 -26.945 1.00 47.91 85 PRO A CA 1
ATOM 698 C C . PRO A 1 85 ? 29.174 2.376 -27.559 1.00 47.91 85 PRO A C 1
ATOM 700 O O . PRO A 1 85 ? 30.290 1.898 -27.708 1.00 47.91 85 PRO A O 1
ATOM 703 N N . ASN A 1 86 ? 28.899 3.636 -27.933 1.00 51.12 86 ASN A N 1
ATOM 704 C CA . ASN A 1 86 ? 29.779 4.455 -28.783 1.00 51.12 86 ASN A CA 1
ATOM 705 C C . ASN A 1 86 ? 30.410 5.684 -28.096 1.00 51.12 86 ASN A C 1
ATOM 707 O O . ASN A 1 86 ? 30.860 6.591 -28.791 1.00 51.12 86 ASN A O 1
ATOM 711 N N . LEU A 1 87 ? 30.459 5.749 -26.760 1.00 46.94 87 LEU A N 1
ATOM 712 C CA . LEU A 1 87 ? 31.091 6.878 -26.049 1.00 46.94 87 LEU A CA 1
ATOM 713 C C . LEU A 1 87 ? 32.466 6.575 -25.441 1.00 46.94 87 LEU A C 1
ATOM 715 O O . LEU A 1 87 ? 33.063 7.464 -24.840 1.00 46.94 87 LEU A O 1
ATOM 719 N N . THR A 1 88 ? 33.020 5.376 -25.624 1.00 50.69 88 THR A N 1
ATOM 720 C CA . THR A 1 88 ? 34.461 5.188 -25.413 1.00 50.69 88 THR A CA 1
ATOM 721 C C . THR A 1 88 ? 35.199 5.702 -26.652 1.00 50.69 88 THR A C 1
ATOM 723 O O . THR A 1 88 ? 34.957 5.185 -27.747 1.00 50.69 88 THR A O 1
ATOM 726 N N . PRO A 1 89 ? 36.089 6.709 -26.536 1.00 47.50 89 PRO A N 1
ATOM 727 C CA . PRO A 1 89 ? 36.979 7.052 -27.634 1.00 47.50 89 PRO A CA 1
ATOM 728 C C . PRO A 1 89 ? 37.789 5.801 -27.965 1.00 47.50 89 PRO A C 1
ATOM 730 O O . PRO A 1 89 ? 38.379 5.196 -27.067 1.00 47.50 89 PRO A O 1
ATOM 733 N N . LYS A 1 90 ? 37.795 5.387 -29.235 1.00 48.00 90 LYS A N 1
ATOM 734 C CA . LYS A 1 90 ? 38.766 4.395 -29.699 1.00 48.00 90 LYS A CA 1
ATOM 735 C C . LYS A 1 90 ? 40.150 4.997 -29.448 1.00 48.00 90 LYS A C 1
ATOM 737 O O . LYS A 1 90 ? 40.444 6.054 -30.004 1.00 48.00 90 LYS A O 1
ATOM 742 N N . GLN A 1 91 ? 40.901 4.380 -28.536 1.00 44.41 91 GLN A N 1
ATOM 743 C CA . GLN A 1 91 ? 42.318 4.675 -28.327 1.00 44.41 91 GLN A CA 1
ATOM 744 C C . GLN A 1 91 ? 43.105 4.405 -29.608 1.00 44.41 91 GLN A C 1
ATOM 746 O O . GLN A 1 91 ? 42.723 3.460 -30.340 1.00 44.41 91 GLN A O 1
#

pLDDT: mean 81.56, std 15.48, range [44.41, 97.94]

Radius of gyration: 20.48 Å; chains: 1; bounding box: 61×21×51 Å

Foldseek 3Di:
DDPVVVVVVVVLVVQLVVLCPDPVLVVLVVVLVVLVVVLVVDDDDNPVSVVVNVVSVVVNVVVSVVSSVVVVVVVVVVVVVVVPPDPDPDD

Sequence (91 aa):
MSVLYEVFLKRIEAICNEVAKEEWYNKIHDEMIKTRKLICEHDNSLQHLLEQYDSLCLELHTKTNEIIYAKAYKDGTSDAIKLTPNLTPKQ